Protein AF-A0A958EX60-F1 (afdb_monomer_lite)

Radius of gyration: 19.26 Å; chains: 1; bounding box: 45×18×46 Å

Secondary structure (DSSP, 8-state):
-EEEEEEETTEEEEEEE-PPPP-SHHHHHHHHHHHTTSS--SS-HHHHHHHHHHHHHHHHHHHHTS----

Structure (mmCIF, N/CA/C/O backbone):
data_AF-A0A958EX60-F1
#
_entry.id   AF-A0A958EX60-F1
#
loop_
_atom_site.group_PDB
_atom_site.id
_atom_site.type_symbol
_atom_site.label_atom_id
_atom_site.label_alt_id
_atom_site.label_comp_id
_atom_site.label_asym_id
_atom_site.label_entity_id
_atom_site.label_seq_id
_atom_site.pdbx_PDB_ins_code
_atom_site.Cartn_x
_atom_site.Cartn_y
_atom_site.Cartn_z
_atom_site.occupancy
_atom_site.B_iso_or_equiv
_atom_site.auth_seq_id
_atom_site.auth_comp_id
_atom_site.auth_asym_id
_atom_site.auth_atom_id
_atom_site.pdbx_PDB_model_num
ATOM 1 N N . ASP A 1 1 ? 21.936 6.397 13.564 1.00 83.38 1 ASP A N 1
ATOM 2 C CA . ASP A 1 1 ? 21.896 5.647 14.836 1.00 83.38 1 ASP A CA 1
ATOM 3 C C . ASP A 1 1 ? 21.039 6.381 15.835 1.00 83.38 1 ASP A C 1
ATOM 5 O O . ASP A 1 1 ? 21.135 7.600 15.928 1.00 83.38 1 ASP A O 1
ATOM 9 N N . GLY A 1 2 ? 20.169 5.661 16.533 1.00 89.94 2 GLY A N 1
ATOM 10 C CA . GLY A 1 2 ? 19.238 6.257 17.483 1.00 89.94 2 GLY A CA 1
ATOM 11 C C . GLY A 1 2 ? 18.871 5.299 18.605 1.00 89.94 2 GLY A C 1
ATOM 12 O O . GLY A 1 2 ? 19.003 4.081 18.478 1.00 89.94 2 GLY A O 1
ATOM 13 N N . LEU A 1 3 ? 18.405 5.866 19.713 1.00 94.25 3 LEU A N 1
ATOM 14 C CA . LEU A 1 3 ? 17.861 5.105 20.825 1.00 94.25 3 LEU A CA 1
ATOM 15 C C . LEU A 1 3 ? 16.393 4.787 20.533 1.00 94.25 3 LEU A C 1
ATOM 17 O O . LEU A 1 3 ? 15.555 5.686 20.513 1.00 94.25 3 LEU A O 1
ATOM 21 N N . LEU A 1 4 ? 16.074 3.511 20.339 1.00 93.81 4 LEU A N 1
ATOM 22 C CA . LEU A 1 4 ? 14.697 3.040 20.328 1.00 93.81 4 LEU A CA 1
ATOM 23 C C . LEU A 1 4 ? 14.216 2.922 21.772 1.00 93.81 4 LEU A C 1
ATOM 25 O O . LEU A 1 4 ? 14.764 2.124 22.533 1.00 93.81 4 LEU A O 1
ATOM 29 N N . HIS A 1 5 ? 13.187 3.689 22.126 1.00 96.06 5 HIS A N 1
ATOM 30 C CA . HIS A 1 5 ? 12.470 3.558 23.389 1.00 96.06 5 HIS A CA 1
ATOM 31 C C . HIS A 1 5 ? 10.981 3.365 23.106 1.00 96.06 5 HIS A C 1
ATOM 33 O O . HIS A 1 5 ? 10.313 4.283 22.637 1.00 96.06 5 HIS A O 1
ATOM 39 N N . THR A 1 6 ? 10.487 2.148 23.312 1.00 94.88 6 THR A N 1
ATOM 40 C CA . THR A 1 6 ? 9.115 1.754 22.970 1.00 94.88 6 THR A CA 1
ATOM 41 C C . THR A 1 6 ? 8.664 0.581 23.843 1.00 94.88 6 THR A C 1
ATOM 43 O O . THR A 1 6 ? 9.476 0.005 24.564 1.00 94.88 6 THR A O 1
ATOM 46 N N . GLU A 1 7 ? 7.387 0.222 23.777 1.00 97.12 7 GLU A N 1
ATOM 47 C CA . GLU A 1 7 ? 6.828 -0.959 24.433 1.00 97.12 7 GLU A CA 1
ATOM 48 C C . GLU A 1 7 ? 6.491 -2.003 23.365 1.00 97.12 7 GLU A C 1
ATOM 50 O O . GLU A 1 7 ? 5.795 -1.705 22.394 1.00 97.12 7 GLU A O 1
ATOM 55 N N . ILE A 1 8 ? 7.011 -3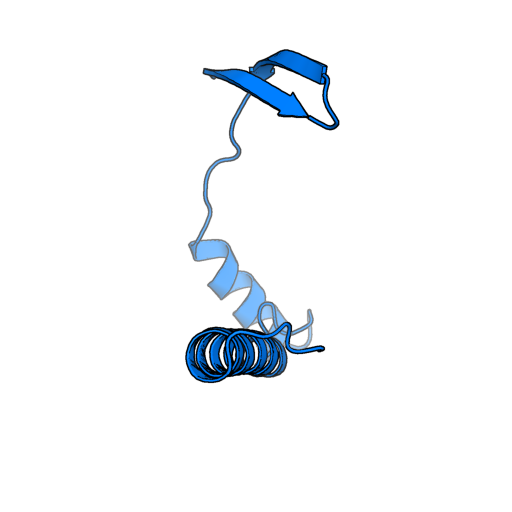.221 23.516 1.00 94.12 8 ILE A N 1
ATOM 56 C CA . ILE A 1 8 ? 6.738 -4.342 22.611 1.00 94.12 8 ILE A CA 1
ATOM 57 C C . ILE A 1 8 ? 6.187 -5.479 23.460 1.00 94.12 8 ILE A C 1
ATOM 59 O O . ILE A 1 8 ? 6.871 -5.969 24.350 1.00 94.12 8 ILE A O 1
ATOM 63 N N . ASN A 1 9 ? 4.950 -5.897 23.182 1.00 94.50 9 ASN A N 1
ATOM 64 C CA . ASN A 1 9 ? 4.262 -6.968 23.914 1.00 94.50 9 ASN A CA 1
ATOM 65 C C . ASN A 1 9 ? 4.202 -6.749 25.442 1.00 94.50 9 ASN A C 1
ATOM 67 O O . ASN A 1 9 ? 4.336 -7.703 26.202 1.00 94.50 9 ASN A O 1
ATOM 71 N N . GLY A 1 10 ? 4.013 -5.507 25.901 1.00 94.00 10 GLY A N 1
ATOM 72 C CA . GLY A 1 10 ? 3.964 -5.186 27.333 1.00 94.00 10 GLY A CA 1
ATOM 73 C C . GLY A 1 10 ? 5.329 -4.956 27.988 1.00 94.00 10 GLY A C 1
ATOM 74 O O . GLY A 1 10 ? 5.394 -4.577 29.155 1.00 94.00 10 GLY A O 1
ATOM 75 N N . GLU A 1 11 ? 6.428 -5.171 27.261 1.00 95.12 11 GLU A N 1
ATOM 76 C CA . GLU A 1 11 ? 7.779 -4.984 27.779 1.00 95.12 11 GLU A CA 1
ATOM 77 C C . GLU A 1 11 ? 8.404 -3.690 27.260 1.00 95.12 11 GLU A C 1
ATOM 79 O O . GLU A 1 11 ? 8.442 -3.420 26.055 1.00 95.12 11 GLU A O 1
ATOM 84 N N . THR A 1 12 ? 8.958 -2.899 28.180 1.00 96.06 12 THR A N 1
ATOM 85 C CA . THR A 1 12 ? 9.713 -1.694 27.833 1.00 96.06 12 THR A CA 1
ATOM 86 C C . THR A 1 12 ? 11.035 -2.072 27.171 1.00 96.06 12 THR A C 1
ATOM 88 O O . THR A 1 12 ? 11.962 -2.563 27.816 1.00 96.06 12 THR A O 1
ATOM 91 N N . VAL A 1 13 ? 11.163 -1.757 25.886 1.00 95.69 13 VAL A N 1
ATOM 92 C CA . VAL A 1 13 ? 12.380 -1.937 25.095 1.00 95.69 13 VAL A CA 1
ATOM 93 C C . VAL A 1 13 ? 13.131 -0.611 25.015 1.00 95.69 13 VAL A C 1
ATOM 95 O O . VAL A 1 13 ? 12.604 0.405 24.559 1.00 95.69 13 VAL A O 1
ATOM 98 N N . LYS A 1 14 ? 14.398 -0.617 25.442 1.00 96.06 14 LYS A N 1
ATOM 99 C CA . LYS A 1 14 ? 15.313 0.526 25.335 1.00 96.06 14 LYS A CA 1
ATOM 100 C C . LYS A 1 14 ? 16.654 0.065 24.769 1.00 96.06 14 LYS A C 1
ATOM 102 O O . LYS A 1 14 ? 17.462 -0.504 25.497 1.00 96.06 14 LYS A O 1
ATOM 107 N N . LYS A 1 15 ? 16.892 0.275 23.473 1.00 94.69 15 LYS A N 1
ATOM 108 C CA . LYS A 1 15 ? 18.110 -0.204 22.794 1.00 94.69 15 LYS A CA 1
ATOM 109 C C . LYS A 1 15 ? 18.606 0.751 21.718 1.00 94.69 15 LYS A C 1
ATOM 111 O O . LYS A 1 15 ? 17.809 1.430 21.078 1.00 94.69 15 LYS A O 1
ATOM 116 N N . GLN A 1 16 ? 19.914 0.751 21.479 1.00 95.88 16 GLN A N 1
ATOM 117 C CA . GLN A 1 16 ? 20.474 1.401 20.296 1.00 95.88 16 GLN A CA 1
ATOM 118 C C . GLN A 1 16 ? 20.056 0.632 19.044 1.00 95.88 16 GLN A C 1
ATOM 120 O O . GLN A 1 16 ? 20.054 -0.601 19.025 1.00 95.88 16 GLN A O 1
ATOM 125 N N . THR A 1 17 ? 19.678 1.361 18.003 1.00 93.00 17 THR A N 1
ATOM 126 C CA . THR A 1 17 ? 19.251 0.787 16.733 1.00 93.00 17 THR A CA 1
ATOM 127 C C . THR A 1 17 ? 19.667 1.666 15.558 1.00 93.00 17 THR A C 1
ATOM 129 O O . THR A 1 17 ? 20.064 2.826 15.716 1.00 93.00 17 THR A O 1
ATOM 132 N N . HIS A 1 18 ? 19.570 1.087 14.369 1.00 91.44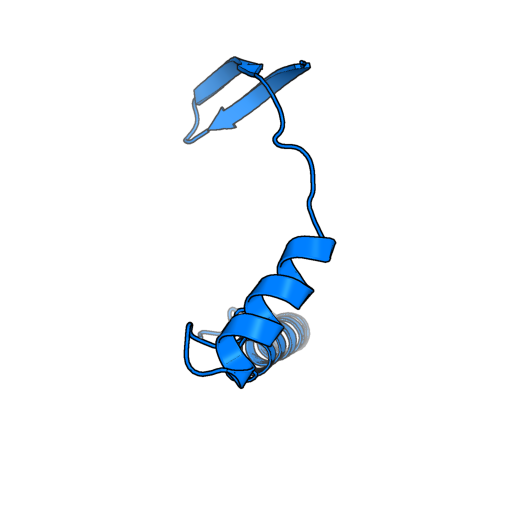 18 HIS A N 1
ATOM 133 C CA . HIS A 1 18 ? 19.817 1.747 13.103 1.00 91.44 18 HIS A CA 1
ATOM 134 C C . HIS A 1 18 ? 18.544 1.672 12.261 1.00 91.44 18 HIS A C 1
ATOM 136 O O . HIS A 1 18 ? 17.866 0.647 12.253 1.00 91.44 18 HIS A O 1
ATOM 142 N N . SER A 1 19 ? 18.211 2.766 11.585 1.00 88.56 19 SER A N 1
ATOM 143 C CA . SER A 1 19 ? 17.141 2.790 10.592 1.00 88.56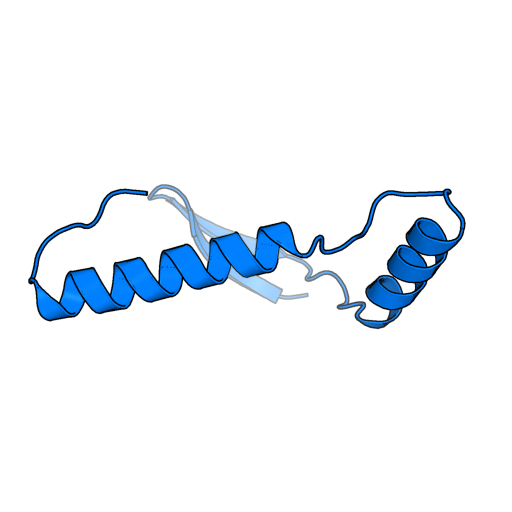 19 SER A CA 1
ATOM 144 C C . SER A 1 19 ? 17.725 2.458 9.230 1.00 88.56 19 SER A C 1
ATOM 146 O O . SER A 1 19 ? 18.714 3.077 8.842 1.00 88.56 19 SER A O 1
ATOM 148 N N . ASP A 1 20 ? 17.081 1.577 8.475 1.00 89.38 20 ASP A N 1
ATOM 149 C CA . ASP A 1 20 ? 17.453 1.388 7.078 1.00 89.38 20 ASP A CA 1
ATOM 150 C C . ASP A 1 20 ? 17.233 2.679 6.280 1.00 89.38 20 ASP A C 1
ATOM 152 O O . ASP A 1 20 ? 16.307 3.457 6.534 1.00 89.38 20 ASP A O 1
ATOM 156 N N . SER A 1 21 ? 18.099 2.915 5.296 1.00 92.12 21 SER A N 1
ATOM 157 C CA . SER A 1 21 ? 17.933 4.047 4.388 1.00 92.12 21 SER A CA 1
ATOM 158 C C . SER A 1 21 ? 16.722 3.815 3.487 1.00 92.12 21 SER A C 1
ATOM 160 O O . SER A 1 21 ? 16.627 2.790 2.810 1.00 92.12 21 SER A O 1
ATOM 162 N N . GLY A 1 22 ? 15.805 4.783 3.451 1.00 94.12 22 GLY A N 1
ATOM 163 C CA . GLY A 1 22 ? 14.665 4.742 2.541 1.00 94.12 22 GLY A CA 1
ATOM 164 C C . GLY A 1 22 ? 15.121 4.671 1.081 1.00 94.12 22 GLY A C 1
ATOM 165 O O . GLY A 1 22 ? 16.070 5.343 0.682 1.00 94.12 22 GLY A O 1
ATOM 166 N N . ASN A 1 23 ? 14.435 3.862 0.272 1.00 96.25 23 ASN A N 1
ATOM 167 C CA . ASN A 1 23 ? 14.774 3.673 -1.135 1.00 96.25 23 ASN A CA 1
ATOM 168 C C . ASN A 1 23 ? 13.510 3.632 -2.002 1.00 96.25 23 ASN A C 1
ATOM 170 O O . ASN A 1 23 ? 13.032 2.567 -2.389 1.00 96.25 23 ASN A O 1
ATOM 174 N N . TYR A 1 24 ? 12.973 4.809 -2.322 1.00 96.50 24 TYR A N 1
ATOM 175 C CA . TYR A 1 24 ? 11.807 4.916 -3.201 1.00 96.50 24 TYR A CA 1
ATOM 176 C C . TYR A 1 24 ? 12.122 4.559 -4.660 1.00 96.50 24 TYR A C 1
ATOM 178 O O . TYR A 1 24 ? 11.231 4.107 -5.373 1.00 96.50 24 TYR A O 1
ATOM 186 N N . ILE A 1 25 ? 13.376 4.706 -5.114 1.00 96.88 25 ILE A N 1
ATOM 187 C CA . ILE A 1 25 ? 13.739 4.377 -6.502 1.00 96.88 25 ILE A CA 1
ATOM 188 C C . ILE A 1 25 ? 13.659 2.869 -6.773 1.00 96.88 25 ILE A C 1
ATOM 190 O O . ILE A 1 25 ? 13.337 2.462 -7.887 1.00 96.88 25 ILE A O 1
ATOM 194 N N . ARG A 1 26 ? 13.841 2.039 -5.737 1.00 97.81 26 ARG A N 1
ATOM 195 C CA . ARG A 1 26 ? 13.669 0.582 -5.809 1.00 97.81 26 ARG A CA 1
ATOM 196 C C . ARG A 1 26 ? 12.294 0.164 -6.325 1.00 97.81 26 ARG A C 1
ATOM 198 O O . ARG A 1 26 ? 12.214 -0.822 -7.045 1.00 97.81 26 ARG A O 1
ATOM 205 N N . PHE A 1 27 ? 11.239 0.924 -6.025 1.00 98.19 27 PHE A N 1
ATOM 206 C CA . PHE A 1 27 ? 9.906 0.633 -6.553 1.00 98.19 27 PHE A CA 1
ATOM 207 C C . PHE A 1 27 ? 9.913 0.542 -8.086 1.00 98.19 27 PHE A C 1
ATOM 209 O O . PHE A 1 27 ? 9.354 -0.393 -8.650 1.00 98.19 27 PHE A O 1
ATOM 216 N N . TYR A 1 28 ? 10.599 1.464 -8.766 1.00 98.06 28 TYR A N 1
ATOM 217 C CA . TYR A 1 28 ? 10.666 1.473 -10.228 1.00 98.06 28 TYR A CA 1
ATOM 218 C C . TYR A 1 28 ? 11.513 0.330 -10.798 1.00 98.06 28 TYR A C 1
ATOM 220 O O . TYR A 1 28 ? 11.169 -0.206 -11.850 1.00 98.06 28 TYR A O 1
ATOM 228 N N . ASP A 1 29 ? 12.583 -0.073 -10.108 1.00 98.31 29 ASP A N 1
ATOM 229 C CA . ASP A 1 29 ? 13.363 -1.262 -10.478 1.00 98.31 29 ASP A CA 1
ATOM 230 C C . ASP A 1 29 ? 12.510 -2.536 -10.373 1.00 98.31 29 ASP A C 1
ATOM 232 O O . ASP A 1 29 ? 12.496 -3.371 -11.278 1.00 98.31 29 ASP A O 1
ATOM 236 N N . ASP A 1 30 ? 11.713 -2.654 -9.312 1.00 98.31 30 ASP A N 1
ATOM 237 C CA . ASP A 1 30 ? 10.820 -3.794 -9.130 1.00 98.31 30 ASP A CA 1
ATOM 238 C C . ASP A 1 30 ? 9.648 -3.774 -10.136 1.00 98.31 30 ASP A C 1
ATOM 240 O O . ASP A 1 30 ? 9.282 -4.823 -10.668 1.00 98.31 30 ASP A O 1
ATOM 244 N N . VAL A 1 31 ? 9.136 -2.596 -10.521 1.00 98.38 31 VAL A N 1
ATOM 245 C CA . VAL A 1 31 ? 8.190 -2.456 -11.649 1.00 98.38 31 VAL A CA 1
ATOM 246 C C . VAL A 1 31 ? 8.831 -2.899 -12.965 1.00 98.38 31 VAL A C 1
ATOM 248 O O . VAL A 1 31 ? 8.214 -3.643 -13.727 1.00 98.38 31 VAL A O 1
ATOM 251 N N . TYR A 1 32 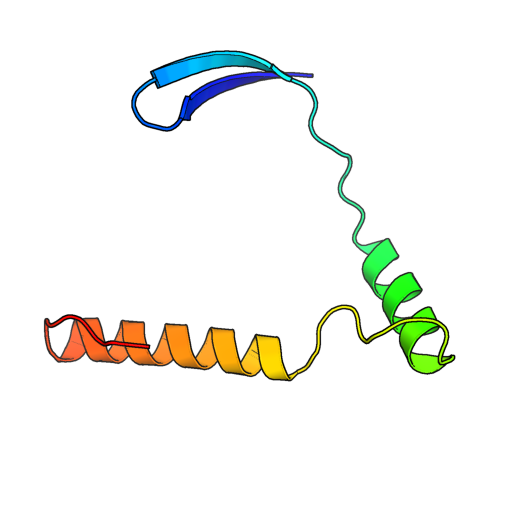? 10.071 -2.494 -13.246 1.00 98.50 32 TYR A N 1
ATOM 252 C CA . TYR A 1 32 ? 10.794 -2.940 -14.439 1.00 98.50 32 TYR A CA 1
ATOM 253 C C . TYR A 1 32 ? 10.952 -4.468 -14.470 1.00 98.50 32 TYR A C 1
ATOM 255 O O . TYR A 1 32 ? 10.716 -5.101 -15.504 1.00 98.50 32 TYR A O 1
ATOM 263 N N . LYS A 1 33 ? 11.301 -5.090 -13.339 1.00 98.69 33 LYS A N 1
ATOM 264 C CA . LYS A 1 33 ? 11.377 -6.555 -13.233 1.00 98.69 33 LYS A CA 1
ATOM 265 C C . LYS A 1 33 ? 10.022 -7.208 -13.490 1.00 98.69 33 LYS A C 1
ATOM 267 O O . LYS A 1 33 ? 9.980 -8.193 -14.222 1.00 98.69 33 LYS A O 1
ATOM 272 N N . ALA A 1 34 ? 8.935 -6.641 -12.969 1.00 98.50 34 ALA A N 1
ATOM 273 C CA . ALA A 1 34 ? 7.585 -7.134 -13.224 1.00 98.50 34 ALA A CA 1
ATOM 274 C C . ALA A 1 34 ? 7.220 -7.078 -14.714 1.00 98.50 34 ALA A C 1
ATOM 276 O O . ALA A 1 34 ? 6.803 -8.075 -15.300 1.00 98.50 34 ALA A O 1
ATOM 277 N N . LEU A 1 35 ? 7.465 -5.937 -15.364 1.00 98.31 35 LEU A N 1
ATOM 278 C CA . LEU A 1 35 ? 7.188 -5.741 -16.791 1.00 98.31 35 LEU A CA 1
ATOM 279 C C . LEU A 1 35 ? 8.042 -6.634 -17.700 1.00 98.31 35 LEU A C 1
ATOM 281 O O . LEU A 1 35 ? 7.626 -6.962 -18.808 1.00 98.31 35 LEU A O 1
ATOM 285 N N . THR A 1 36 ? 9.230 -7.034 -17.244 1.00 98.56 36 THR A N 1
ATOM 286 C CA . THR A 1 36 ? 10.134 -7.926 -17.987 1.00 98.56 36 THR A CA 1
ATOM 287 C C . THR A 1 36 ? 9.984 -9.403 -17.620 1.00 98.56 36 THR A C 1
ATOM 289 O O . THR A 1 36 ? 10.784 -10.220 -18.074 1.00 98.56 36 THR A O 1
ATOM 292 N N . GLY A 1 37 ? 8.977 -9.762 -16.815 1.00 97.94 37 GLY A N 1
ATOM 293 C CA . GLY A 1 37 ? 8.705 -11.145 -16.411 1.00 97.94 37 GLY A CA 1
ATOM 294 C C . GLY A 1 37 ? 9.755 -11.744 -15.469 1.00 97.94 37 GLY A C 1
ATOM 295 O O . GLY A 1 37 ? 9.874 -12.963 -15.379 1.00 97.94 37 GLY A O 1
ATOM 296 N N . LYS A 1 38 ? 10.550 -10.903 -14.797 1.00 98.38 38 LYS A N 1
ATOM 297 C CA . LYS A 1 38 ? 11.632 -11.308 -13.882 1.00 98.38 38 LYS A CA 1
ATOM 298 C C . LYS A 1 38 ? 11.215 -11.329 -12.412 1.00 98.38 38 LYS A C 1
ATOM 300 O O . LYS A 1 38 ? 11.957 -11.858 -11.589 1.00 98.38 38 LYS A O 1
ATOM 305 N N . ALA A 1 39 ? 10.086 -10.716 -12.075 1.00 98.06 39 ALA A N 1
ATOM 306 C CA . ALA A 1 39 ? 9.516 -10.692 -10.733 1.00 98.06 39 ALA A CA 1
ATOM 307 C C . ALA A 1 39 ? 7.997 -10.486 -10.810 1.00 98.06 39 ALA A C 1
ATOM 309 O O . ALA A 1 39 ? 7.466 -10.181 -11.877 1.00 98.06 39 ALA A O 1
ATOM 310 N N . ASP A 1 40 ? 7.316 -10.611 -9.676 1.00 98.25 40 ASP A N 1
ATOM 311 C CA . ASP A 1 40 ? 5.918 -10.207 -9.548 1.00 98.25 40 ASP A CA 1
ATOM 312 C C . ASP A 1 40 ? 5.783 -8.680 -9.468 1.00 98.25 40 ASP A C 1
ATOM 314 O O . ASP A 1 40 ? 6.747 -7.957 -9.205 1.00 98.25 40 ASP A O 1
ATOM 318 N N . ASN A 1 41 ? 4.564 -8.176 -9.674 1.00 97.75 41 ASN A N 1
ATOM 319 C CA . ASN A 1 41 ? 4.266 -6.761 -9.467 1.00 97.75 41 ASN A CA 1
ATOM 320 C C . ASN A 1 41 ? 4.534 -6.376 -7.993 1.00 97.75 41 ASN A C 1
ATOM 322 O O . ASN A 1 41 ? 3.908 -6.971 -7.114 1.00 97.75 41 ASN A O 1
ATOM 326 N N . PRO A 1 42 ? 5.402 -5.381 -7.703 1.00 97.81 42 PRO A N 1
ATOM 327 C CA . PRO A 1 42 ? 5.748 -5.001 -6.330 1.00 97.81 42 PRO A CA 1
ATOM 328 C C . PRO A 1 42 ? 4.568 -4.454 -5.520 1.00 97.81 42 PRO A C 1
ATOM 330 O O . PRO A 1 42 ? 4.588 -4.535 -4.295 1.00 97.81 42 PRO A O 1
ATOM 333 N N . VAL A 1 43 ? 3.558 -3.883 -6.185 1.00 97.56 43 VAL A N 1
ATOM 334 C CA . VAL A 1 43 ? 2.308 -3.427 -5.561 1.00 97.56 43 VAL A CA 1
ATOM 335 C C . VAL A 1 43 ? 1.146 -3.768 -6.501 1.00 97.56 43 VAL A C 1
ATOM 337 O O . VAL A 1 43 ? 0.761 -2.959 -7.353 1.00 97.56 43 VAL A O 1
ATOM 340 N N . PRO A 1 44 ? 0.580 -4.982 -6.401 1.00 97.50 44 PRO A N 1
ATOM 341 C CA . PRO A 1 44 ? -0.568 -5.383 -7.202 1.00 97.50 44 PRO A CA 1
ATOM 342 C C . PRO A 1 44 ? -1.791 -4.501 -6.927 1.00 97.50 44 PRO A C 1
ATOM 344 O O . PRO A 1 44 ? -2.054 -4.108 -5.791 1.00 97.50 44 PRO A O 1
ATOM 347 N N . ALA A 1 45 ? -2.617 -4.260 -7.950 1.00 97.56 45 ALA A N 1
ATOM 348 C CA . ALA A 1 45 ? -3.836 -3.454 -7.810 1.00 97.56 45 ALA A CA 1
ATOM 349 C C . ALA A 1 45 ? -4.801 -3.997 -6.733 1.00 97.56 45 ALA A C 1
ATOM 351 O O . ALA A 1 45 ? -5.520 -3.233 -6.089 1.00 97.56 45 ALA A O 1
ATOM 352 N N . THR A 1 46 ? -4.779 -5.311 -6.491 1.00 98.00 46 THR A N 1
ATOM 353 C CA . THR A 1 46 ? -5.559 -5.966 -5.435 1.00 98.00 46 THR A CA 1
ATOM 354 C C . THR A 1 46 ? -5.235 -5.449 -4.038 1.00 98.00 46 THR A C 1
ATOM 356 O O . THR A 1 46 ? -6.114 -5.456 -3.182 1.00 98.00 46 THR A O 1
ATOM 359 N N . ASP A 1 47 ? -4.012 -4.982 -3.785 1.00 98.06 47 ASP A N 1
ATOM 360 C CA . ASP A 1 47 ? -3.661 -4.416 -2.482 1.00 98.06 47 ASP A CA 1
ATOM 361 C C . ASP A 1 47 ? -4.288 -3.033 -2.291 1.00 98.06 47 ASP A C 1
ATOM 363 O O . ASP A 1 47 ? -4.802 -2.743 -1.212 1.00 98.06 47 ASP A O 1
ATOM 367 N N . GLY A 1 48 ? -4.394 -2.235 -3.360 1.00 97.94 48 GLY A N 1
ATOM 368 C CA . GLY A 1 48 ? -5.189 -1.004 -3.351 1.00 97.94 48 GLY A CA 1
ATOM 369 C C . GLY A 1 48 ? -6.667 -1.266 -3.038 1.00 97.94 48 GLY A C 1
ATOM 370 O O . GLY A 1 48 ? -7.262 -0.568 -2.220 1.00 97.94 48 GLY A O 1
ATOM 371 N N . VAL A 1 49 ? -7.249 -2.327 -3.610 1.00 98.25 49 VAL A N 1
ATOM 372 C CA . VAL A 1 49 ? -8.633 -2.746 -3.310 1.00 98.25 49 VAL A CA 1
ATOM 373 C C . VAL A 1 49 ? -8.803 -3.133 -1.839 1.00 98.25 49 VAL A C 1
ATOM 375 O O . VAL A 1 49 ? -9.780 -2.728 -1.209 1.00 98.25 49 VAL A O 1
ATOM 378 N N . LYS A 1 50 ? -7.848 -3.866 -1.253 1.00 98.31 50 LYS A N 1
ATOM 379 C CA . LYS A 1 50 ? -7.887 -4.218 0.178 1.00 98.31 50 LYS A CA 1
ATOM 380 C C . LYS A 1 50 ? -7.835 -2.978 1.073 1.00 98.31 50 LYS A C 1
ATOM 382 O O . LYS A 1 50 ? -8.570 -2.920 2.056 1.00 98.31 50 LYS A O 1
ATOM 387 N N . VAL A 1 51 ? -7.013 -1.983 0.728 1.00 98.38 51 VAL A N 1
ATOM 388 C CA . VAL A 1 51 ? -6.952 -0.708 1.463 1.00 98.38 51 VAL A CA 1
ATOM 389 C C . VAL A 1 51 ? -8.295 0.017 1.397 1.00 98.38 51 VAL A C 1
ATOM 391 O O . VAL A 1 51 ? -8.812 0.419 2.438 1.00 98.38 51 VAL A O 1
ATOM 394 N N . MET A 1 52 ? -8.901 0.119 0.210 1.00 98.38 52 MET A N 1
ATOM 395 C CA . MET A 1 52 ? -10.224 0.739 0.055 1.00 98.38 52 MET A CA 1
ATOM 396 C C . MET A 1 52 ? -11.288 0.027 0.898 1.00 98.38 52 MET A C 1
ATOM 398 O O . MET A 1 52 ? -12.030 0.691 1.615 1.00 98.38 52 MET A O 1
ATOM 402 N N . ARG A 1 53 ? -11.292 -1.312 0.920 1.00 98.38 53 ARG A N 1
ATOM 403 C CA . ARG A 1 53 ? -12.218 -2.106 1.745 1.00 98.38 53 ARG A CA 1
ATOM 404 C C . ARG A 1 53 ? -12.096 -1.791 3.241 1.00 98.38 53 ARG A C 1
ATOM 406 O O . ARG A 1 53 ? -13.102 -1.695 3.938 1.00 98.38 53 ARG A O 1
ATOM 413 N N . ILE A 1 54 ? -10.872 -1.613 3.744 1.00 98.50 54 ILE A N 1
ATOM 414 C CA . ILE A 1 54 ? -10.639 -1.208 5.139 1.00 98.50 54 ILE A CA 1
ATOM 415 C C . ILE A 1 54 ? -11.166 0.212 5.383 1.00 98.50 54 ILE A C 1
ATOM 417 O O . ILE A 1 54 ? -11.798 0.462 6.408 1.00 98.50 54 ILE A O 1
ATOM 421 N N . MET A 1 55 ? -10.932 1.141 4.450 1.00 98.56 55 MET A N 1
ATOM 422 C CA . MET A 1 55 ? -11.416 2.521 4.563 1.00 98.56 55 MET A CA 1
ATOM 423 C C . MET A 1 55 ? -12.947 2.594 4.597 1.00 98.56 55 MET A C 1
ATOM 425 O O . MET A 1 55 ? -13.504 3.313 5.424 1.00 98.56 55 MET A O 1
ATOM 429 N N . GLU A 1 56 ? -13.628 1.827 3.747 1.00 98.62 56 GLU A N 1
ATOM 430 C CA . GLU A 1 56 ? -15.092 1.725 3.723 1.00 98.62 56 GLU A CA 1
ATOM 431 C C . GLU A 1 56 ? -15.634 1.147 5.035 1.00 98.62 56 GLU A C 1
ATOM 433 O O . GLU A 1 56 ? -16.522 1.740 5.650 1.00 98.62 56 GLU A O 1
ATOM 438 N N . ALA A 1 57 ? -15.040 0.058 5.533 1.00 98.56 57 ALA A N 1
ATOM 439 C CA . ALA A 1 57 ? -15.420 -0.529 6.816 1.00 98.56 57 ALA A CA 1
ATOM 440 C C . ALA A 1 57 ? -15.198 0.435 7.995 1.00 98.56 57 ALA A C 1
ATOM 442 O O . ALA A 1 57 ? -15.995 0.465 8.933 1.00 98.56 57 ALA A O 1
ATOM 443 N N . ALA A 1 58 ? -14.150 1.264 7.953 1.00 98.62 58 ALA A N 1
ATOM 444 C CA . ALA A 1 58 ? -13.920 2.297 8.961 1.00 98.62 58 ALA A CA 1
ATOM 445 C C . ALA A 1 58 ? -15.008 3.386 8.928 1.00 98.62 58 ALA A C 1
ATOM 447 O O . ALA A 1 58 ? -15.482 3.815 9.981 1.00 98.62 58 ALA A O 1
ATOM 448 N N . GLN A 1 59 ? -15.444 3.804 7.736 1.00 98.69 59 GLN A N 1
ATOM 449 C CA . GLN A 1 59 ? -16.549 4.755 7.585 1.00 98.69 59 GLN A CA 1
ATOM 450 C C . GLN A 1 59 ? -17.880 4.164 8.074 1.00 98.69 59 GLN A C 1
ATOM 452 O O . GLN A 1 59 ? -18.614 4.830 8.808 1.00 98.69 59 GLN A O 1
ATOM 457 N N . GLU A 1 60 ? -18.177 2.910 7.720 1.00 98.62 60 GLU A N 1
ATOM 458 C CA . GLU A 1 60 ? -19.373 2.192 8.176 1.00 98.62 60 GLU A CA 1
ATOM 459 C C . GLU A 1 60 ? -19.371 2.019 9.701 1.00 98.62 60 GLU A C 1
ATOM 461 O O . GLU A 1 60 ? -20.371 2.311 10.354 1.00 98.62 60 GLU A O 1
ATOM 466 N N . SER A 1 61 ? -18.226 1.664 10.290 1.00 98.75 61 SER A N 1
ATOM 467 C CA . SER A 1 61 ? -18.052 1.540 11.743 1.00 98.75 61 SER A CA 1
ATOM 468 C C . SER A 1 61 ? -18.442 2.819 12.486 1.00 98.75 61 SER A C 1
ATOM 470 O O . SER A 1 61 ? -19.220 2.781 13.441 1.00 98.75 61 SER A O 1
ATOM 472 N N . VAL A 1 62 ? -17.966 3.978 12.015 1.00 98.56 62 VAL A N 1
ATOM 473 C CA . VAL A 1 62 ? -18.297 5.281 12.617 1.00 98.56 62 VAL A CA 1
ATOM 474 C C . VAL A 1 62 ? -19.780 5.606 12.455 1.00 98.56 62 VAL A C 1
ATOM 476 O O . VAL A 1 62 ? -20.418 6.065 13.404 1.00 98.56 62 VAL A O 1
ATOM 479 N N . LYS A 1 63 ? -20.338 5.357 11.265 1.00 98.56 63 LYS A N 1
ATOM 480 C CA . LYS A 1 63 ? -21.749 5.618 10.960 1.00 98.56 63 LYS A CA 1
ATOM 481 C C . LYS A 1 63 ? -22.684 4.781 11.834 1.00 98.56 63 LYS A C 1
ATOM 483 O O . LYS A 1 63 ? -23.681 5.300 12.329 1.00 98.56 63 LYS A O 1
ATOM 488 N N . GLU A 1 64 ? -22.366 3.505 12.023 1.00 98.38 64 GLU A N 1
ATOM 489 C CA . GLU A 1 64 ? -23.226 2.540 12.714 1.00 98.38 64 GLU A CA 1
ATOM 490 C C . GLU A 1 64 ? -22.892 2.364 14.197 1.00 98.3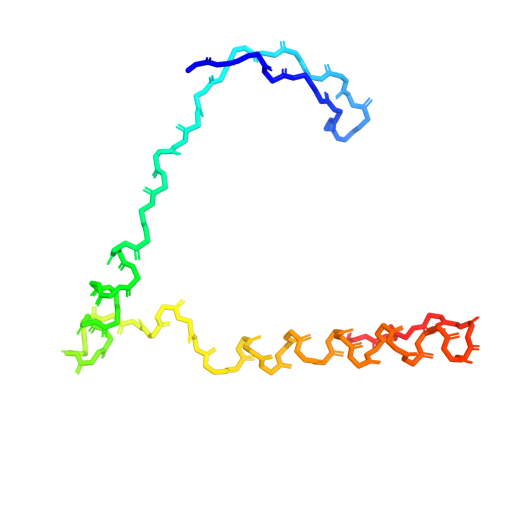8 64 GLU A C 1
ATOM 492 O O . GLU A 1 64 ? -23.661 1.747 14.932 1.00 98.38 64 GLU A O 1
ATOM 497 N N . LYS A 1 65 ? -21.764 2.918 14.655 1.00 98.19 65 LYS A N 1
ATOM 498 C CA . LYS A 1 65 ? -21.247 2.774 16.024 1.00 98.19 65 LYS A CA 1
ATOM 499 C C . LYS A 1 65 ? -21.087 1.307 16.447 1.00 98.19 65 LYS A C 1
ATOM 501 O O . LYS A 1 65 ? -21.319 0.965 17.607 1.00 98.19 65 LYS A O 1
ATOM 506 N N . ARG A 1 66 ? -20.678 0.438 15.516 1.00 98.31 66 ARG A N 1
ATOM 507 C CA . ARG A 1 66 ? -20.394 -0.984 15.768 1.00 98.31 66 ARG A CA 1
ATOM 508 C C . ARG A 1 66 ? -19.158 -1.456 15.013 1.00 98.31 66 ARG A C 1
ATOM 510 O O . ARG A 1 66 ? -18.747 -0.854 14.029 1.00 98.31 66 ARG A O 1
ATOM 517 N N . ILE A 1 67 ? -18.617 -2.590 15.444 1.00 97.69 67 ILE A N 1
ATOM 518 C CA . ILE A 1 67 ? -17.513 -3.269 14.759 1.00 97.69 67 ILE A CA 1
ATOM 519 C C . ILE A 1 67 ? -17.996 -3.812 13.402 1.00 97.69 67 ILE A C 1
ATOM 521 O O . ILE A 1 67 ? -19.046 -4.461 13.326 1.00 97.69 67 ILE A O 1
ATOM 525 N N . ILE A 1 68 ? -17.207 -3.569 12.349 1.00 98.12 68 ILE A N 1
ATOM 526 C CA . ILE A 1 68 ? -17.391 -4.132 11.003 1.00 98.12 68 ILE A CA 1
ATOM 527 C C . ILE A 1 68 ? -16.333 -5.220 10.779 1.00 98.12 68 ILE A C 1
ATOM 529 O O . ILE A 1 68 ? -15.144 -4.970 10.972 1.00 98.12 68 ILE A O 1
ATOM 533 N N . GLY A 1 69 ? -16.765 -6.432 10.420 1.00 95.06 69 GLY A N 1
ATOM 534 C CA . GLY A 1 69 ? -15.874 -7.558 10.116 1.00 95.06 69 GLY A CA 1
ATOM 535 C C . GLY A 1 69 ? -15.359 -7.521 8.673 1.00 95.06 69 GLY A C 1
ATOM 536 O O . GLY A 1 69 ? -16.076 -7.074 7.776 1.00 95.06 69 GLY A O 1
ATOM 537 N N . LEU A 1 70 ? -14.134 -8.010 8.450 1.00 92.44 70 LEU A N 1
ATOM 538 C CA . LEU A 1 70 ? -13.440 -8.039 7.154 1.00 92.44 70 LEU A CA 1
ATOM 539 C C . LEU A 1 70 ? -13.025 -9.456 6.752 1.00 92.44 70 LEU A C 1
ATOM 541 O O . LEU A 1 70 ? -12.687 -10.245 7.655 1.00 92.44 70 LEU A O 1
#

pLDDT: mean 96.52, std 2.89, range [83.38, 98.75]

Foldseek 3Di:
DDWDFDADPNDTDTDDDDDDDDDPVVLVVQVVCCVVVNHNNPDDVVVVVVVVVVVVQVVVCVVVVHHDDD

Sequence (70 aa):
DGLLHTEINGETVKKQTHSDSGNYIRFYDDVYKALTGKADN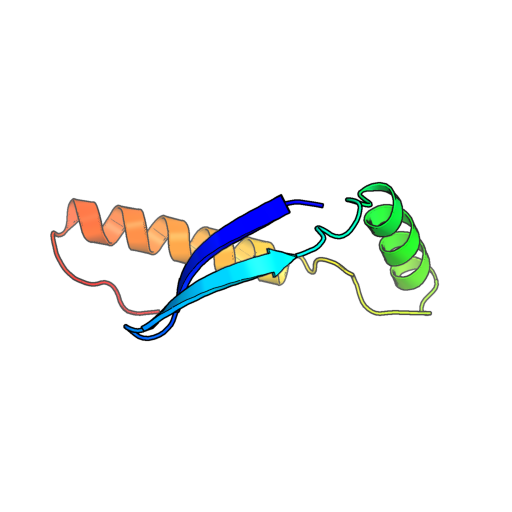PVPATDGVKVMRIMEAAQESVKEKRIIGL